Protein AF-A0A933UYE1-F1 (afdb_monomer)

Solvent-accessible surface area (backbone atoms only — not comparable to full-atom values): 2894 Å² total; per-residue (Å²): 111,70,65,63,51,53,52,50,50,54,50,50,51,53,53,52,74,70,40,89,48,74,67,53,44,48,51,51,46,41,51,4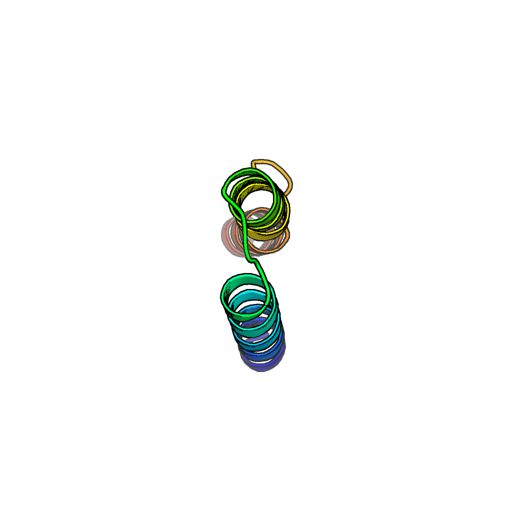1,67,23,94,84,3,62,53,42,49,52,50,55,55,61,74,59,62,130

Mean predicted aligned error: 4.78 Å

Secondary structure (DSSP, 8-state):
-HHHHHHHHHHHHHHHHT--SHHHHHHHHHHHHSTT-HHHHHHHHHTT--

Radius of gyration: 12.2 Å; Cα contacts (8 Å, |Δi|>4): 24; chains: 1; bounding box: 21×37×22 Å

Nearest PDB structures (foldseek):
  7ka0-assembly1_A  TM=8.830E-01  e=1.276E-01  Mycobacterium tuberculosis H37Rv
  6p8t-assembly1_C  TM=9.505E-01  e=2.571E-01  Acinetobacter baumannii ATCC 19606 = CIP 70.34 = JCM 6841
  7k98-assembly1_D  TM=8.909E-01  e=2.084E-01  Mycobacterium tuberculosis H37Rv
  7kab-assembly1_A-2  TM=8.349E-01  e=7.887E-01  Mycobacterium tuberculosis H37Rv

Sequence (50 aa):
MIERLKEIEQSALKEIESSADKDSLEKIRIKYLGRNGILTEIFKNIGKLP

pLDDT: mean 86.0, std 9.95, range [49.72, 94.56]

Foldseek 3Di:
DVVVVVVLVVVLVVQCVPDDDPVSVVVSCCQQPNCPHPVNVVVVVVVPPD

Structure (mmCIF, N/CA/C/O backbone):
data_AF-A0A933UYE1-F1
#
_entry.id   AF-A0A933UYE1-F1
#
loop_
_atom_site.group_PDB
_atom_site.id
_atom_site.type_symbol
_atom_site.label_atom_id
_atom_site.label_alt_id
_atom_site.label_comp_id
_atom_site.label_asym_id
_atom_site.label_entity_id
_atom_site.label_seq_id
_atom_site.pdbx_PDB_ins_code
_atom_site.Cartn_x
_atom_site.Cartn_y
_atom_site.Cartn_z
_atom_site.occupancy
_atom_site.B_iso_or_equiv
_atom_site.auth_seq_id
_atom_site.auth_comp_id
_atom_site.auth_asym_id
_atom_site.auth_atom_id
_atom_site.pdbx_PDB_model_num
ATOM 1 N N . MET A 1 1 ? -12.789 8.607 10.560 1.00 65.50 1 MET A N 1
ATOM 2 C CA . MET A 1 1 ? -11.478 8.820 9.890 1.00 65.50 1 MET A CA 1
ATOM 3 C C . MET A 1 1 ? -10.456 7.742 10.236 1.00 65.50 1 MET A C 1
ATOM 5 O O . MET A 1 1 ? -9.833 7.239 9.314 1.00 65.50 1 MET A O 1
ATOM 9 N N . ILE A 1 2 ? -10.306 7.349 11.507 1.00 75.38 2 ILE A N 1
ATOM 10 C CA . ILE A 1 2 ? -9.337 6.313 11.921 1.00 75.38 2 ILE A CA 1
ATOM 11 C C . ILE A 1 2 ? -9.648 4.936 11.303 1.00 75.38 2 ILE A C 1
ATOM 13 O O . ILE A 1 2 ? -8.736 4.259 10.847 1.00 75.38 2 ILE A O 1
ATOM 17 N N . GLU A 1 3 ? -10.922 4.541 11.220 1.00 82.56 3 GLU A N 1
ATOM 18 C CA . GLU A 1 3 ? -11.329 3.259 10.610 1.00 82.56 3 GLU A CA 1
ATOM 19 C C . GLU A 1 3 ? -10.940 3.162 9.134 1.00 82.56 3 GLU A C 1
ATOM 21 O O . GLU A 1 3 ? -10.316 2.193 8.720 1.00 82.56 3 GLU A O 1
ATOM 26 N N . ARG A 1 4 ? -11.186 4.229 8.367 1.00 81.75 4 ARG A N 1
ATOM 27 C CA . ARG A 1 4 ? -10.801 4.314 6.953 1.00 81.75 4 ARG A CA 1
ATOM 28 C C . ARG A 1 4 ? -9.287 4.193 6.756 1.00 81.75 4 ARG A C 1
ATOM 30 O O . ARG A 1 4 ? -8.840 3.630 5.766 1.00 81.75 4 ARG A O 1
ATOM 37 N N . LEU A 1 5 ? -8.495 4.710 7.700 1.00 84.81 5 LEU A N 1
ATOM 38 C CA . LEU A 1 5 ? -7.037 4.569 7.680 1.00 84.81 5 LEU A CA 1
ATOM 39 C C . LEU A 1 5 ? -6.611 3.111 7.907 1.00 84.81 5 LEU A C 1
ATOM 41 O O . LEU A 1 5 ? -5.747 2.619 7.189 1.00 84.81 5 LEU A O 1
ATOM 45 N N . LYS A 1 6 ? -7.256 2.417 8.853 1.00 88.12 6 LYS A N 1
ATOM 46 C CA . LYS A 1 6 ? -7.004 0.995 9.138 1.00 88.12 6 LYS A CA 1
ATOM 47 C C . LYS A 1 6 ? -7.381 0.090 7.963 1.00 88.12 6 LYS A C 1
ATOM 49 O O . LYS A 1 6 ? -6.671 -0.866 7.679 1.00 88.12 6 LYS A O 1
ATOM 54 N N . GLU A 1 7 ? -8.467 0.394 7.256 1.00 90.62 7 GLU A N 1
ATOM 55 C CA . GLU A 1 7 ? -8.853 -0.337 6.039 1.00 90.62 7 GLU A CA 1
ATOM 56 C C . GLU A 1 7 ? -7.818 -0.175 4.919 1.00 90.62 7 GLU A C 1
ATOM 58 O O . GLU A 1 7 ? -7.454 -1.150 4.256 1.00 90.62 7 GLU A O 1
ATOM 63 N N . ILE A 1 8 ? -7.315 1.050 4.727 1.00 89.69 8 ILE A N 1
ATOM 64 C CA . ILE A 1 8 ? -6.259 1.351 3.752 1.00 89.69 8 ILE A CA 1
ATOM 65 C C . ILE A 1 8 ? -4.967 0.623 4.128 1.00 89.69 8 ILE A C 1
ATOM 67 O O . ILE A 1 8 ? -4.336 0.029 3.259 1.00 89.69 8 ILE A O 1
ATOM 71 N N . GLU A 1 9 ? -4.598 0.626 5.410 1.00 89.12 9 GLU A N 1
ATOM 72 C CA . GLU A 1 9 ? -3.433 -0.093 5.931 1.00 89.12 9 GLU A CA 1
ATOM 73 C C . GLU A 1 9 ? -3.540 -1.602 5.674 1.00 89.12 9 GLU A C 1
ATOM 75 O O . GLU A 1 9 ? -2.642 -2.187 5.072 1.00 89.12 9 GLU A O 1
ATOM 80 N N . GLN A 1 10 ? -4.660 -2.231 6.040 1.00 93.94 10 GLN A N 1
ATOM 81 C CA . GLN A 1 10 ? -4.870 -3.663 5.803 1.00 93.94 10 GLN A CA 1
ATOM 82 C C . GLN A 1 10 ? -4.872 -4.021 4.314 1.00 93.94 10 GLN A C 1
ATOM 84 O 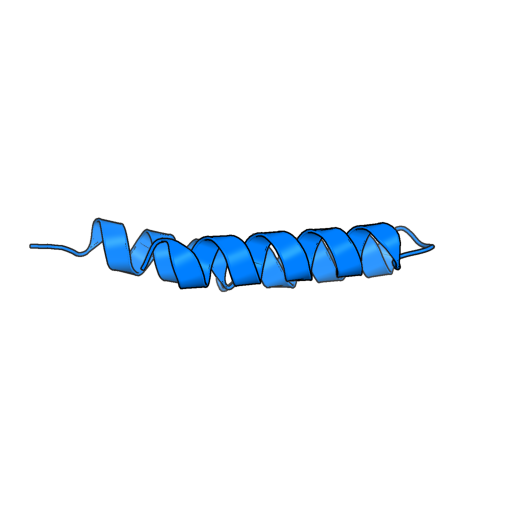O . GLN A 1 10 ? -4.344 -5.064 3.927 1.00 93.94 10 GLN A O 1
ATOM 89 N N . SER A 1 11 ? -5.455 -3.168 3.471 1.00 91.81 11 SER A N 1
ATOM 90 C CA . SER A 1 11 ? -5.477 -3.378 2.020 1.00 91.81 11 SER A CA 1
ATOM 91 C C . SER A 1 11 ? -4.077 -3.258 1.419 1.00 91.81 11 SER A C 1
ATOM 93 O O . SER A 1 11 ? -3.678 -4.105 0.622 1.00 91.81 11 SER A O 1
ATOM 95 N N . ALA A 1 12 ? -3.301 -2.261 1.852 1.00 91.44 12 ALA A N 1
ATOM 96 C CA . ALA A 1 12 ? -1.921 -2.078 1.421 1.00 91.44 12 ALA A CA 1
ATOM 97 C C . ALA A 1 12 ? -1.036 -3.258 1.844 1.00 91.44 12 ALA A C 1
ATOM 99 O O . ALA A 1 12 ? -0.288 -3.770 1.018 1.00 91.44 12 ALA A O 1
ATOM 100 N N . LEU A 1 13 ? -1.156 -3.732 3.089 1.00 93.06 13 LEU A N 1
ATOM 101 C CA . LEU A 1 13 ? -0.396 -4.885 3.582 1.00 93.06 13 LEU A CA 1
ATOM 102 C C . LEU A 1 13 ? -0.705 -6.155 2.783 1.00 93.06 13 LEU A C 1
ATOM 104 O O . LEU A 1 1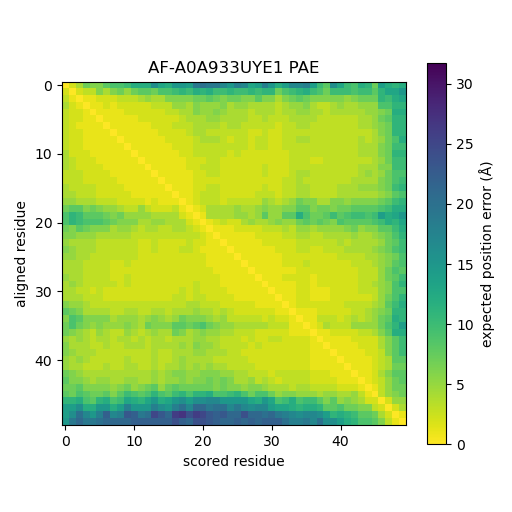3 ? 0.222 -6.826 2.340 1.00 93.06 13 LEU A O 1
ATOM 108 N N . LYS A 1 14 ? -1.984 -6.437 2.502 1.00 94.56 14 LYS A N 1
ATOM 109 C CA . LYS A 1 14 ? -2.373 -7.578 1.656 1.00 94.56 14 LYS A CA 1
ATOM 110 C C . LYS A 1 14 ? -1.829 -7.469 0.234 1.00 94.56 14 LYS A C 1
ATOM 112 O O . LYS A 1 14 ? -1.384 -8.468 -0.325 1.00 94.56 14 LYS A O 1
ATOM 117 N N . GLU A 1 15 ? -1.873 -6.277 -0.362 1.00 91.88 15 GLU A N 1
ATOM 118 C CA . GLU A 1 15 ? -1.311 -6.045 -1.697 1.00 91.88 15 GLU A CA 1
ATOM 119 C C . GLU A 1 15 ? 0.209 -6.254 -1.711 1.00 91.88 15 GLU A C 1
ATOM 121 O O . GLU A 1 15 ? 0.719 -6.869 -2.643 1.00 91.88 15 GLU A O 1
ATOM 126 N N . ILE A 1 16 ? 0.919 -5.802 -0.670 1.00 91.44 16 ILE A N 1
ATOM 127 C CA . ILE A 1 16 ? 2.366 -6.010 -0.511 1.00 91.44 16 ILE A CA 1
ATOM 128 C C . ILE A 1 16 ? 2.683 -7.500 -0.362 1.00 91.44 16 ILE A C 1
ATOM 130 O O . ILE A 1 16 ? 3.535 -8.009 -1.085 1.00 91.44 16 ILE A O 1
ATOM 134 N N . GLU A 1 17 ? 1.984 -8.212 0.523 1.00 92.31 17 GLU A N 1
ATOM 135 C CA . GLU A 1 17 ? 2.178 -9.654 0.737 1.00 92.31 17 GLU A CA 1
ATOM 136 C C . GLU A 1 17 ? 1.872 -10.482 -0.518 1.00 92.31 17 GLU A C 1
ATOM 138 O O . GLU A 1 17 ? 2.503 -11.508 -0.755 1.00 92.31 17 GLU A O 1
ATOM 143 N N . SER A 1 18 ? 0.928 -10.022 -1.343 1.00 92.31 18 SER A N 1
ATOM 144 C CA . SER A 1 18 ? 0.561 -10.679 -2.603 1.00 92.31 18 SER A CA 1
ATOM 145 C C . SER A 1 18 ? 1.472 -10.299 -3.777 1.00 92.31 18 SER A C 1
ATOM 147 O O . SER A 1 18 ? 1.348 -10.877 -4.858 1.00 92.31 18 SER A O 1
ATOM 149 N N . SER A 1 19 ? 2.360 -9.315 -3.605 1.00 91.38 19 SER A N 1
ATOM 150 C CA . SER A 1 19 ? 3.277 -8.863 -4.652 1.00 91.38 19 SER A CA 1
ATOM 151 C C . SER A 1 19 ? 4.520 -9.753 -4.702 1.00 91.38 19 SER A C 1
ATOM 153 O O . SER A 1 19 ? 5.184 -9.977 -3.693 1.00 91.38 19 SER A O 1
ATOM 155 N N . ALA A 1 20 ? 4.827 -10.292 -5.883 1.00 85.00 20 ALA A N 1
ATOM 156 C CA . ALA A 1 20 ? 5.916 -11.255 -6.071 1.00 85.00 20 ALA A CA 1
ATOM 157 C C . ALA A 1 20 ? 7.167 -10.640 -6.718 1.00 85.00 20 ALA A C 1
ATOM 159 O O . ALA A 1 20 ? 8.220 -11.277 -6.766 1.00 85.00 20 ALA A O 1
ATOM 160 N N . ASP A 1 21 ? 7.065 -9.413 -7.230 1.00 91.00 21 ASP A N 1
ATOM 161 C CA . ASP A 1 21 ? 8.124 -8.772 -7.997 1.00 91.00 21 ASP A CA 1
ATOM 162 C C . ASP A 1 21 ? 8.318 -7.302 -7.605 1.00 91.00 21 ASP A C 1
ATOM 164 O O . ASP A 1 21 ? 7.481 -6.646 -6.982 1.00 91.00 21 ASP A O 1
ATOM 168 N N . LYS A 1 22 ? 9.484 -6.770 -7.963 1.00 89.00 22 LYS A N 1
ATOM 169 C CA . LYS A 1 22 ? 9.885 -5.415 -7.585 1.00 89.00 22 LYS A CA 1
ATOM 170 C C . LYS A 1 22 ? 9.012 -4.338 -8.243 1.00 89.00 22 LYS A C 1
ATOM 172 O O . LYS A 1 22 ? 8.816 -3.279 -7.650 1.00 89.00 22 LYS A O 1
ATOM 177 N N . ASP A 1 23 ? 8.471 -4.606 -9.430 1.00 92.00 23 ASP A N 1
ATOM 178 C CA . ASP A 1 23 ? 7.653 -3.651 -10.183 1.00 92.00 23 ASP A CA 1
ATOM 179 C C . ASP A 1 23 ? 6.238 -3.523 -9.603 1.00 92.00 23 ASP A C 1
ATOM 181 O O . ASP A 1 23 ? 5.667 -2.432 -9.557 1.00 92.00 23 ASP A O 1
ATOM 185 N N . SER A 1 24 ? 5.661 -4.623 -9.128 1.00 90.81 24 SER A N 1
ATOM 186 C CA . SER A 1 24 ? 4.383 -4.650 -8.416 1.00 90.81 24 SER A CA 1
ATOM 187 C C . SER A 1 24 ? 4.498 -3.941 -7.072 1.00 90.81 24 SER A C 1
ATOM 189 O O . SER A 1 24 ? 3.662 -3.086 -6.773 1.00 90.81 24 SER A O 1
ATOM 191 N N . LEU A 1 25 ? 5.582 -4.171 -6.326 1.00 90.75 25 LEU A N 1
ATOM 192 C CA . LEU A 1 25 ? 5.853 -3.444 -5.087 1.00 90.75 25 LEU A CA 1
ATOM 193 C C . LEU A 1 25 ? 6.020 -1.932 -5.325 1.00 90.75 25 LEU A C 1
ATOM 195 O O . LEU A 1 25 ? 5.496 -1.115 -4.566 1.00 90.75 25 LEU A O 1
ATOM 199 N N . GLU A 1 26 ? 6.684 -1.541 -6.415 1.00 92.88 26 GLU A N 1
ATOM 200 C CA . GLU A 1 26 ? 6.830 -0.138 -6.817 1.00 92.88 26 GLU A CA 1
ATOM 201 C C . GLU A 1 26 ? 5.480 0.508 -7.165 1.00 92.88 26 GLU A C 1
ATOM 203 O O . GLU A 1 26 ? 5.179 1.618 -6.719 1.00 92.88 26 GLU A O 1
ATOM 208 N N . LYS A 1 27 ? 4.613 -0.200 -7.898 1.00 92.50 27 LYS A N 1
ATOM 209 C CA . LYS A 1 27 ? 3.250 0.270 -8.197 1.00 92.50 27 LYS A CA 1
ATOM 210 C C . LYS A 1 27 ? 2.427 0.461 -6.926 1.00 92.50 27 LYS A C 1
ATOM 212 O O . LYS A 1 27 ? 1.736 1.473 -6.801 1.00 92.50 27 LYS A O 1
ATOM 217 N N . ILE A 1 28 ? 2.527 -0.469 -5.977 1.00 93.06 28 ILE A N 1
ATOM 218 C CA . ILE A 1 28 ? 1.860 -0.374 -4.673 1.00 93.06 28 ILE A CA 1
ATOM 219 C C . ILE A 1 28 ? 2.390 0.845 -3.905 1.00 93.06 28 ILE A C 1
ATOM 221 O O . ILE A 1 28 ? 1.603 1.662 -3.422 1.00 93.06 28 ILE A O 1
ATOM 225 N N . ARG A 1 29 ? 3.713 1.053 -3.878 1.00 91.50 29 ARG A N 1
ATOM 226 C CA . ARG A 1 29 ? 4.331 2.241 -3.270 1.00 91.50 29 ARG A CA 1
ATOM 227 C C . ARG A 1 29 ? 3.788 3.536 -3.871 1.00 91.50 29 ARG A C 1
ATOM 229 O O . ARG A 1 29 ? 3.409 4.436 -3.126 1.00 91.50 29 ARG A O 1
ATOM 236 N N . ILE A 1 30 ? 3.705 3.639 -5.197 1.00 93.50 30 ILE A N 1
ATOM 237 C CA . ILE A 1 30 ? 3.171 4.831 -5.874 1.00 93.50 30 ILE A CA 1
ATOM 238 C C . ILE A 1 30 ? 1.678 5.024 -5.562 1.00 93.50 30 ILE 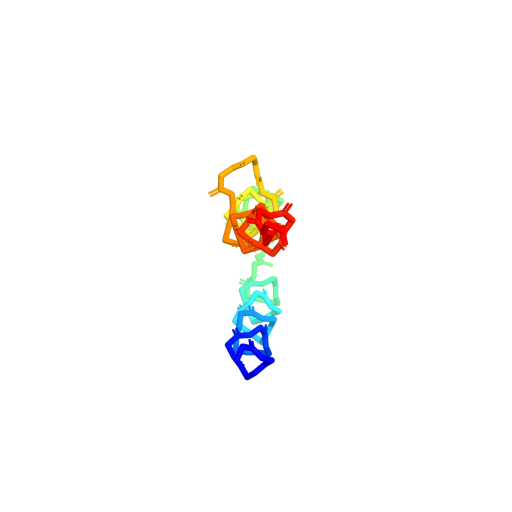A C 1
ATOM 240 O O . ILE A 1 30 ? 1.256 6.144 -5.274 1.00 93.50 30 ILE A O 1
ATOM 244 N N . LYS A 1 31 ? 0.879 3.951 -5.567 1.00 93.06 31 LYS A N 1
ATOM 245 C CA . LYS A 1 31 ? -0.568 3.989 -5.296 1.00 93.06 31 LYS A CA 1
ATOM 246 C C . LYS A 1 31 ? -0.891 4.508 -3.893 1.00 93.06 31 LYS A C 1
ATOM 248 O O . LYS A 1 31 ? -1.791 5.333 -3.732 1.00 93.06 31 LYS A O 1
ATOM 253 N N . TYR A 1 32 ? -0.162 4.049 -2.880 1.00 93.31 32 TYR A N 1
ATOM 254 C CA . TYR A 1 32 ? -0.444 4.404 -1.489 1.00 93.31 32 TYR A CA 1
ATOM 255 C C . TYR A 1 32 ? 0.329 5.643 -1.024 1.00 93.31 32 TYR A C 1
ATOM 257 O O . TYR A 1 32 ? -0.266 6.521 -0.401 1.00 93.31 32 TYR A O 1
ATOM 265 N N . LEU A 1 33 ? 1.617 5.754 -1.367 1.00 89.75 33 LEU A N 1
ATOM 266 C CA . LEU A 1 33 ? 2.548 6.774 -0.857 1.00 89.75 33 LEU A CA 1
ATOM 267 C C . LEU A 1 33 ? 3.037 7.772 -1.919 1.00 89.75 33 LEU A C 1
ATOM 269 O O . LEU A 1 33 ? 3.807 8.678 -1.607 1.00 89.75 33 LEU A O 1
ATOM 273 N N . GLY A 1 34 ? 2.615 7.640 -3.178 1.00 90.50 34 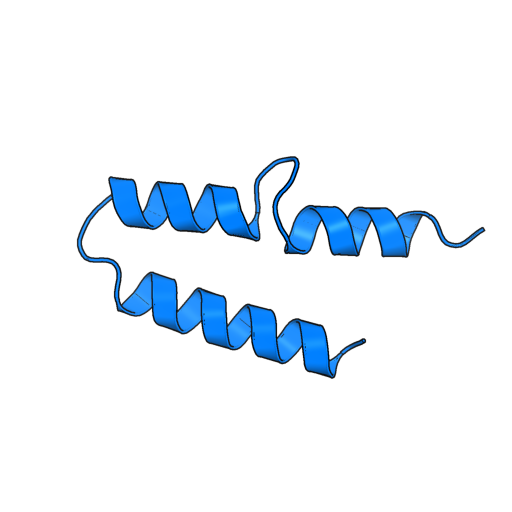GLY A N 1
ATOM 274 C CA . GLY A 1 34 ? 3.001 8.569 -4.239 1.00 90.50 34 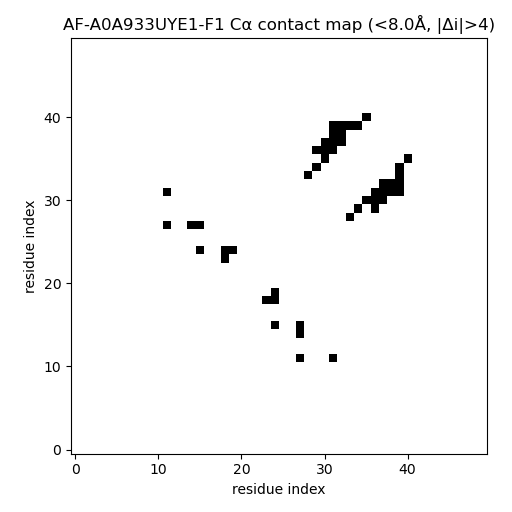GLY A CA 1
ATOM 275 C C . GLY A 1 34 ? 2.496 9.996 -4.010 1.00 90.50 34 GLY A C 1
ATOM 276 O O . GLY A 1 34 ? 1.700 10.283 -3.114 1.00 90.50 34 GLY A O 1
ATOM 277 N N . ARG A 1 35 ? 2.921 10.923 -4.878 1.00 87.31 35 ARG A N 1
ATOM 278 C CA . ARG A 1 35 ? 2.554 12.354 -4.802 1.00 87.31 35 ARG A CA 1
ATOM 279 C C . ARG A 1 35 ? 1.036 12.594 -4.794 1.0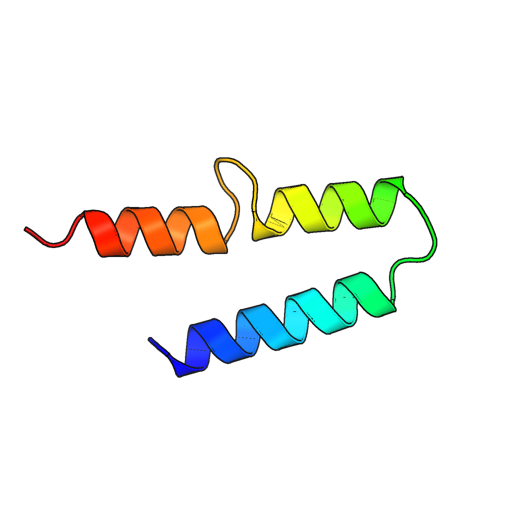0 87.31 35 ARG A C 1
ATOM 281 O O . ARG A 1 35 ? 0.579 13.535 -4.140 1.00 87.31 35 ARG A O 1
ATOM 288 N N . ASN A 1 36 ? 0.295 11.738 -5.497 1.00 85.94 36 ASN A N 1
ATOM 289 C CA . ASN A 1 36 ? -1.170 11.682 -5.537 1.00 85.94 36 ASN A CA 1
ATOM 290 C C . ASN A 1 36 ? -1.677 10.326 -5.008 1.00 85.94 36 ASN A C 1
ATOM 292 O O . ASN A 1 36 ? -2.693 9.814 -5.460 1.00 85.94 36 ASN A O 1
ATOM 296 N N . GLY A 1 37 ? -0.903 9.695 -4.123 1.00 88.19 37 GLY A N 1
ATOM 297 C CA . GLY A 1 37 ? -1.285 8.444 -3.488 1.00 88.19 37 GLY A CA 1
ATOM 298 C C . GLY A 1 37 ? -2.354 8.671 -2.427 1.00 88.19 37 GLY A C 1
ATOM 299 O O . GLY A 1 37 ? -2.483 9.767 -1.875 1.00 88.19 37 GLY A O 1
ATOM 300 N N . ILE A 1 38 ? -3.089 7.608 -2.117 1.00 89.00 38 ILE A N 1
ATOM 301 C CA . ILE A 1 38 ? -4.255 7.641 -1.225 1.00 89.00 38 ILE A CA 1
ATOM 302 C C . ILE A 1 38 ? -3.894 8.241 0.148 1.00 89.00 38 ILE A C 1
ATOM 304 O O . ILE A 1 38 ? -4.611 9.105 0.653 1.00 89.00 38 ILE A O 1
ATOM 308 N N . LEU A 1 39 ? -2.761 7.841 0.743 1.00 88.00 39 LEU A N 1
ATOM 309 C CA . LEU A 1 39 ? -2.323 8.372 2.043 1.00 88.00 39 LEU A CA 1
ATOM 310 C C . LEU A 1 39 ? -1.885 9.834 1.937 1.00 88.00 39 LEU A C 1
ATOM 312 O O . LEU A 1 39 ? -2.232 10.648 2.789 1.00 88.00 39 LEU A O 1
ATOM 316 N N . THR A 1 40 ? -1.170 10.190 0.870 1.00 87.88 40 THR A N 1
ATOM 317 C CA . THR A 1 40 ? -0.692 11.558 0.633 1.00 87.88 40 THR A CA 1
ATOM 318 C C . THR A 1 40 ? -1.846 12.545 0.459 1.00 87.88 40 THR A C 1
ATOM 320 O O . THR A 1 40 ? -1.773 13.674 0.945 1.00 87.88 40 THR A O 1
ATOM 323 N N . GLU A 1 41 ? -2.933 12.145 -0.200 1.00 88.50 41 GLU A N 1
ATOM 324 C CA . GLU A 1 41 ? -4.142 12.967 -0.297 1.00 88.50 41 GLU A CA 1
ATOM 325 C C . GLU A 1 41 ? -4.845 13.126 1.050 1.00 88.50 41 GLU A C 1
ATOM 327 O O . GLU A 1 41 ? -5.250 14.234 1.404 1.00 88.50 41 GLU A O 1
ATOM 332 N N . ILE A 1 42 ? -4.949 12.054 1.839 1.00 85.88 42 ILE A N 1
ATOM 333 C CA . ILE A 1 42 ? -5.528 12.125 3.186 1.00 85.88 42 ILE A CA 1
ATOM 334 C C . ILE A 1 42 ? -4.705 13.070 4.071 1.00 85.88 42 ILE A C 1
ATOM 336 O O . ILE A 1 42 ? -5.282 13.944 4.7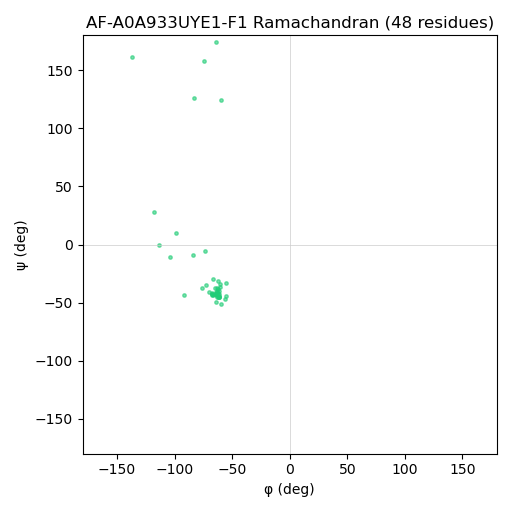16 1.00 85.88 42 ILE A O 1
ATOM 340 N N . PHE A 1 43 ? -3.372 12.980 4.046 1.00 82.38 43 PHE A N 1
ATOM 341 C CA . PHE A 1 43 ? -2.502 13.885 4.803 1.00 82.38 43 PHE A CA 1
ATOM 342 C C . PHE A 1 43 ? -2.628 15.344 4.362 1.00 82.38 43 PHE A C 1
ATOM 344 O O . PHE A 1 43 ? -2.710 16.229 5.213 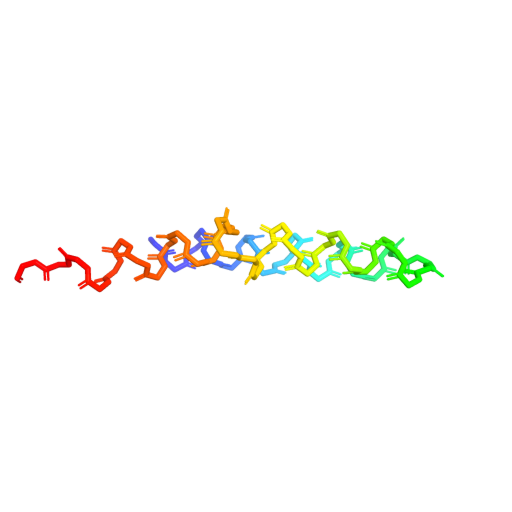1.00 82.38 43 PHE A O 1
ATOM 351 N N . LYS A 1 44 ? -2.710 15.615 3.052 1.00 84.31 44 LYS A N 1
ATOM 352 C CA . LYS A 1 44 ? -2.959 16.974 2.536 1.00 84.31 44 LYS A CA 1
ATOM 353 C C . LYS A 1 44 ? -4.298 17.535 3.009 1.00 84.31 44 LYS A C 1
ATOM 355 O O . LYS A 1 44 ? -4.389 18.731 3.258 1.00 84.31 44 LYS A O 1
ATOM 360 N N . ASN A 1 45 ? -5.325 16.694 3.109 1.00 80.88 45 ASN A N 1
ATOM 361 C CA . ASN A 1 45 ? -6.635 17.104 3.607 1.00 80.88 45 ASN A CA 1
ATOM 362 C C . ASN A 1 45 ? -6.627 17.342 5.125 1.00 80.88 45 ASN A C 1
ATOM 364 O O . ASN A 1 45 ? -7.272 18.277 5.584 1.00 80.88 45 ASN A O 1
ATOM 368 N N . ILE A 1 46 ? -5.858 16.564 5.896 1.00 79.94 46 ILE A N 1
ATOM 369 C CA . ILE A 1 46 ? -5.681 16.783 7.343 1.00 79.94 46 ILE A CA 1
ATOM 370 C C . ILE A 1 46 ? -4.913 18.086 7.612 1.00 79.94 46 ILE A C 1
ATOM 372 O O . ILE A 1 46 ? -5.310 18.863 8.471 1.00 79.94 46 ILE A O 1
ATOM 376 N N . GLY A 1 47 ? -3.847 18.364 6.853 1.00 65.25 47 GLY A N 1
ATOM 377 C CA . GLY A 1 47 ? -3.053 19.594 6.988 1.00 65.25 47 GLY A CA 1
ATOM 378 C C . GLY A 1 47 ? -3.729 20.862 6.453 1.00 65.25 47 GLY A C 1
ATOM 379 O O . GLY A 1 47 ? -3.179 21.947 6.597 1.00 65.25 47 GLY A O 1
ATOM 380 N N . LYS A 1 48 ? -4.901 20.729 5.819 1.00 62.12 48 LYS A N 1
ATOM 381 C CA . LYS A 1 48 ? -5.738 21.838 5.340 1.00 62.12 48 LYS A CA 1
ATOM 382 C C . LYS A 1 48 ? -6.889 22.181 6.288 1.00 62.12 48 LYS A C 1
ATOM 384 O O . LYS A 1 48 ? -7.757 22.960 5.893 1.00 62.12 48 LYS A O 1
ATOM 389 N N . LEU A 1 49 ? -6.925 21.623 7.503 1.00 49.72 49 LEU A N 1
ATOM 390 C CA . LEU A 1 49 ? -7.814 22.179 8.522 1.00 49.72 49 LEU A CA 1
ATOM 391 C C . LEU A 1 49 ? -7.412 23.652 8.764 1.00 49.72 49 LEU A C 1
ATOM 393 O O . LEU A 1 49 ? -6.225 23.889 8.996 1.00 49.72 49 LEU A O 1
ATOM 397 N N . PRO A 1 50 ? -8.346 24.616 8.628 1.00 54.16 50 PRO A N 1
ATOM 398 C CA . PRO A 1 50 ? -8.087 26.031 8.892 1.00 54.16 50 PRO A CA 1
ATOM 399 C C . PRO A 1 50 ? -7.682 26.294 10.346 1.00 54.16 50 PRO A C 1
ATOM 401 O O . PRO A 1 50 ? -8.071 25.493 11.228 1.00 54.16 50 PRO A O 1
#